Protein AF-A0A3S1ED03-F1 (afdb_monomer)

pLDDT: mean 85.27, std 11.17, range [55.75, 96.75]

Mean predicted aligned error: 7.35 Å

Radius of gyration: 18.47 Å; Cα contacts (8 Å, |Δi|>4): 57; chains: 1; bounding box: 36×37×52 Å

Secondary structure (DSSP, 8-state):
--HHHHHHHHHHHHHHHHHHHHHHHHHHHHHHHHHH---------STTSHHHHHHHHHHHHHHHHHHTT-GGGGGHHHHHHHHHHHHHHHHHHHSPPPPPPP-

Sequence (103 aa):
MSAITLIITIGSVLATAVFAAGYWRGVQNAINDFRQGETEEAPVPQDGHWGGIALAFALSIVSIAGIGYTPYFVYAGPFLVLVTTFGVGLAFFIEKKVPATKP

Foldseek 3Di:
DDPLVVCLVVLVVVLVVLLVVLVVQLVVQVVQVVVVPPPPPPPDDPPPCVVVVVVVVVLVVCLVVCCVVDVCSVSSVSVVCSVVSNVNSVVSVVDDGRDHDDD

Structure (mmCIF, N/CA/C/O backbone):
data_AF-A0A3S1ED03-F1
#
_entry.id   AF-A0A3S1ED03-F1
#
loop_
_atom_site.group_PDB
_atom_site.id
_atom_site.type_symbol
_atom_site.label_atom_id
_atom_site.label_alt_id
_atom_site.label_comp_id
_atom_site.label_asym_id
_atom_site.label_entity_id
_atom_site.label_seq_id
_atom_site.pdbx_PDB_ins_code
_atom_site.Cartn_x
_atom_site.Cartn_y
_atom_site.Cartn_z
_atom_site.occupancy
_atom_site.B_iso_or_equiv
_atom_site.auth_seq_id
_atom_site.auth_comp_id
_atom_site.auth_asym_id
_atom_site.auth_atom_id
_atom_site.pdbx_PDB_model_num
ATOM 1 N N . MET A 1 1 ? 9.913 17.177 -13.021 1.00 61.94 1 MET A N 1
ATOM 2 C CA . MET A 1 1 ? 9.449 15.920 -12.388 1.00 61.94 1 MET A CA 1
ATOM 3 C C . MET A 1 1 ? 8.759 15.087 -13.458 1.00 61.94 1 MET A C 1
ATOM 5 O O . MET A 1 1 ? 7.994 15.665 -14.218 1.00 61.94 1 MET A O 1
ATOM 9 N N . SER A 1 2 ? 9.041 13.785 -13.568 1.00 87.62 2 SER A N 1
ATOM 10 C CA . SER A 1 2 ? 8.296 12.913 -14.493 1.00 87.62 2 SER A CA 1
ATOM 11 C C . SER A 1 2 ? 6.860 12.720 -13.992 1.00 87.62 2 SER A C 1
ATOM 13 O O . SER A 1 2 ? 6.638 12.696 -12.779 1.00 87.62 2 SER A O 1
ATOM 15 N N . ALA A 1 3 ? 5.897 12.551 -14.906 1.00 92.56 3 ALA A N 1
ATOM 16 C CA . ALA A 1 3 ? 4.504 12.263 -14.561 1.00 92.56 3 ALA A CA 1
ATOM 17 C C . ALA A 1 3 ? 4.384 11.020 -13.659 1.00 92.56 3 ALA A C 1
ATOM 19 O O . ALA A 1 3 ? 3.624 11.031 -12.696 1.00 92.56 3 ALA A O 1
ATOM 20 N N . ILE A 1 4 ? 5.207 9.991 -13.903 1.00 91.12 4 ILE A N 1
ATOM 21 C CA . ILE A 1 4 ? 5.246 8.764 -13.091 1.00 91.12 4 ILE A CA 1
ATOM 22 C C . ILE A 1 4 ? 5.664 9.080 -11.652 1.00 91.12 4 ILE A C 1
ATOM 24 O O . ILE A 1 4 ? 5.015 8.650 -10.704 1.00 91.12 4 ILE A O 1
ATOM 28 N N . THR A 1 5 ? 6.720 9.877 -11.476 1.00 90.44 5 THR A N 1
ATOM 29 C CA . THR A 1 5 ? 7.188 10.284 -10.146 1.00 90.44 5 THR A CA 1
ATOM 30 C C . THR A 1 5 ? 6.124 11.094 -9.414 1.00 90.44 5 THR A C 1
ATOM 32 O O . THR A 1 5 ? 5.901 10.859 -8.234 1.00 90.44 5 THR A O 1
ATOM 35 N N . LEU A 1 6 ? 5.435 12.007 -10.107 1.00 94.69 6 LEU A N 1
ATOM 36 C CA . LEU A 1 6 ? 4.359 12.806 -9.517 1.00 94.69 6 LEU A CA 1
ATOM 37 C C . LEU A 1 6 ? 3.195 11.931 -9.036 1.00 94.69 6 LEU A C 1
ATOM 39 O O . LEU A 1 6 ? 2.728 12.109 -7.913 1.00 94.69 6 LEU A O 1
ATOM 43 N N . ILE A 1 7 ? 2.773 10.965 -9.856 1.00 95.00 7 ILE A N 1
ATOM 44 C CA . ILE A 1 7 ? 1.725 10.000 -9.501 1.00 95.00 7 ILE A CA 1
ATOM 45 C C . ILE A 1 7 ? 2.140 9.188 -8.275 1.00 95.00 7 ILE A C 1
ATOM 47 O O . ILE A 1 7 ? 1.347 9.061 -7.346 1.00 95.00 7 ILE A O 1
ATOM 51 N N . ILE A 1 8 ? 3.378 8.684 -8.241 1.00 94.69 8 ILE A N 1
ATOM 52 C CA . ILE A 1 8 ? 3.883 7.927 -7.091 1.00 94.69 8 ILE A CA 1
ATOM 53 C C . ILE A 1 8 ? 3.879 8.804 -5.839 1.00 94.69 8 ILE A C 1
ATOM 55 O O . ILE A 1 8 ? 3.382 8.377 -4.807 1.00 94.69 8 ILE A O 1
ATOM 59 N N . THR A 1 9 ? 4.376 10.039 -5.916 1.00 94.88 9 THR A N 1
ATOM 60 C CA . THR A 1 9 ? 4.429 10.939 -4.758 1.00 94.88 9 THR A CA 1
ATOM 61 C C . THR A 1 9 ? 3.038 11.257 -4.213 1.00 94.88 9 THR A C 1
ATOM 63 O O . THR A 1 9 ? 2.803 11.093 -3.017 1.00 94.88 9 THR A O 1
ATOM 66 N N . ILE A 1 10 ? 2.104 11.680 -5.070 1.00 96.31 10 ILE A N 1
ATOM 67 C CA . ILE A 1 10 ? 0.730 11.998 -4.649 1.00 96.31 10 ILE A CA 1
ATOM 68 C C . ILE A 1 10 ? 0.037 10.737 -4.126 1.00 96.31 10 ILE A C 1
ATOM 70 O O . ILE A 1 10 ? -0.572 10.763 -3.056 1.00 96.31 10 ILE A O 1
ATOM 74 N N . GLY A 1 11 ? 0.179 9.622 -4.845 1.00 95.75 11 GLY A N 1
ATOM 75 C CA . GLY A 1 11 ? -0.344 8.323 -4.442 1.00 95.75 11 GLY A CA 1
ATOM 76 C C . GLY A 1 11 ? 0.170 7.899 -3.069 1.00 95.75 11 GLY A C 1
ATOM 77 O O . GLY A 1 11 ? -0.626 7.458 -2.248 1.00 95.75 11 GLY A O 1
ATOM 78 N N . SER A 1 12 ? 1.458 8.103 -2.775 1.00 94.56 12 SER A N 1
ATOM 79 C CA . SER A 1 12 ? 2.058 7.769 -1.476 1.00 94.56 12 SER A CA 1
ATOM 80 C C . SER A 1 12 ? 1.446 8.579 -0.349 1.00 94.56 12 SER A C 1
ATOM 82 O O . SER A 1 12 ? 1.135 8.018 0.700 1.00 94.56 12 SER A O 1
ATOM 84 N N . VAL A 1 13 ? 1.236 9.880 -0.559 1.00 96.75 13 VAL A N 1
ATOM 85 C CA . VAL A 1 13 ? 0.605 10.746 0.446 1.00 96.75 13 VAL A CA 1
ATOM 86 C C . VAL A 1 13 ? -0.824 10.279 0.727 1.00 96.75 13 VAL A C 1
ATOM 88 O O . VAL A 1 13 ? -1.194 10.109 1.888 1.00 96.75 13 VAL A O 1
ATOM 91 N N . LEU A 1 14 ? -1.606 10.003 -0.320 1.00 96.69 14 LEU A N 1
ATOM 92 C CA . LEU A 1 14 ? -2.991 9.542 -0.180 1.00 96.69 14 LEU A CA 1
ATOM 93 C C . LEU A 1 14 ? -3.081 8.153 0.463 1.00 96.69 14 LEU A C 1
ATOM 95 O O . LEU A 1 14 ? -3.853 7.962 1.401 1.00 96.69 14 LEU A O 1
ATOM 99 N N . ALA A 1 15 ? -2.275 7.195 0.003 1.00 95.38 15 ALA A N 1
ATOM 100 C CA . ALA A 1 15 ? -2.238 5.844 0.555 1.00 95.38 15 ALA A CA 1
ATOM 101 C C . ALA A 1 15 ? -1.820 5.858 2.029 1.00 95.38 15 ALA A C 1
ATOM 103 O O . ALA A 1 15 ? -2.452 5.193 2.846 1.00 95.38 15 ALA A O 1
ATOM 104 N N . THR A 1 16 ? -0.823 6.673 2.385 1.00 95.94 16 THR A N 1
ATOM 105 C CA . THR A 1 16 ? -0.394 6.850 3.780 1.00 95.94 16 THR A CA 1
ATOM 106 C C . THR A 1 16 ? -1.509 7.448 4.630 1.00 95.94 16 THR A C 1
ATOM 108 O O . THR A 1 16 ? -1.746 6.967 5.732 1.00 95.94 16 THR A O 1
ATOM 111 N N . ALA A 1 17 ? -2.229 8.457 4.132 1.00 96.62 17 ALA A N 1
ATOM 112 C CA . ALA A 1 17 ? -3.343 9.055 4.864 1.00 96.62 17 ALA A CA 1
ATOM 113 C C . ALA A 1 17 ? -4.471 8.040 5.120 1.00 96.62 17 ALA A C 1
ATOM 115 O O . ALA A 1 17 ? -4.967 7.941 6.243 1.00 96.62 17 ALA A O 1
ATOM 116 N N . VAL A 1 18 ? -4.836 7.248 4.106 1.00 96.31 18 VAL A N 1
ATOM 117 C CA . VAL A 1 18 ? -5.845 6.184 4.244 1.00 96.31 18 VAL A CA 1
ATOM 118 C C . VAL A 1 18 ? -5.376 5.106 5.211 1.00 96.31 18 VAL A C 1
ATOM 120 O O . VAL A 1 18 ? -6.135 4.714 6.094 1.00 96.31 18 VAL A O 1
ATOM 123 N N . PHE A 1 19 ? -4.125 4.665 5.095 1.00 95.00 19 PHE A N 1
ATOM 124 C CA . PHE A 1 19 ? -3.552 3.683 6.006 1.00 95.00 19 PHE A CA 1
ATOM 125 C C . PHE A 1 19 ? -3.522 4.191 7.447 1.00 95.00 19 PHE A C 1
ATOM 127 O O . PHE A 1 19 ? -3.983 3.491 8.340 1.00 95.00 19 PHE A O 1
ATOM 134 N N . ALA A 1 20 ? -3.056 5.417 7.683 1.00 96.44 20 ALA A N 1
ATOM 135 C CA . ALA A 1 20 ? -3.002 6.008 9.016 1.00 96.44 20 ALA A CA 1
ATOM 136 C C . ALA A 1 20 ? -4.400 6.138 9.641 1.00 96.44 20 ALA A C 1
ATOM 138 O O . ALA A 1 20 ? -4.589 5.790 10.806 1.00 96.44 20 ALA A O 1
ATOM 139 N N . ALA A 1 21 ? -5.392 6.59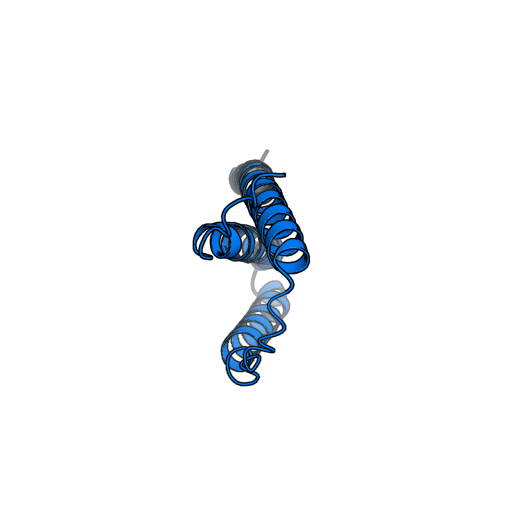0 8.869 1.00 95.44 21 ALA A N 1
ATOM 140 C CA . ALA A 1 21 ? -6.767 6.711 9.342 1.00 95.44 21 ALA A CA 1
ATOM 141 C C . ALA A 1 21 ? -7.419 5.340 9.607 1.00 95.44 21 ALA A C 1
ATOM 143 O O . ALA A 1 21 ? -8.115 5.173 10.611 1.00 95.44 21 ALA A O 1
ATOM 144 N N . GLY A 1 22 ? -7.165 4.355 8.741 1.00 93.69 22 GLY A N 1
ATOM 145 C CA . GLY A 1 22 ? -7.617 2.976 8.925 1.00 93.69 22 GLY A CA 1
ATOM 146 C C . GLY A 1 22 ? -6.987 2.342 10.160 1.00 93.69 22 GLY A C 1
ATOM 147 O O . GLY A 1 22 ? -7.698 1.852 11.031 1.00 93.69 22 GLY A O 1
ATOM 148 N N . TYR A 1 23 ? -5.666 2.450 10.297 1.00 93.19 23 TYR A N 1
ATOM 149 C CA . TYR A 1 23 ? -4.922 1.958 11.452 1.00 93.19 23 TYR A CA 1
ATOM 150 C C . TYR A 1 23 ? -5.417 2.590 12.755 1.00 93.19 23 TYR A C 1
ATOM 152 O O . TYR A 1 23 ? -5.666 1.884 13.727 1.00 93.19 23 TYR A O 1
ATOM 160 N N . TRP A 1 24 ? -5.650 3.905 12.770 1.00 94.31 24 TRP A N 1
ATOM 161 C CA . TRP A 1 24 ? -6.217 4.591 13.931 1.00 94.31 24 TRP A CA 1
ATOM 162 C C . TRP A 1 24 ? -7.581 4.018 14.337 1.00 94.31 24 TRP A C 1
ATOM 164 O O . TRP A 1 24 ? -7.812 3.735 15.513 1.00 94.31 24 TRP A O 1
ATOM 174 N N . ARG A 1 25 ? -8.475 3.793 13.367 1.00 91.69 25 ARG A N 1
ATOM 175 C CA . ARG A 1 25 ? -9.773 3.146 13.605 1.00 91.69 25 ARG A CA 1
ATOM 176 C C . ARG A 1 25 ? -9.609 1.710 14.119 1.00 91.69 25 ARG A C 1
ATOM 178 O O . ARG A 1 25 ? -10.296 1.346 15.069 1.00 91.69 25 ARG A O 1
ATOM 185 N N . GLY A 1 26 ? -8.713 0.923 13.525 1.00 89.56 26 GLY A N 1
ATOM 186 C CA . GLY A 1 26 ? -8.426 -0.451 13.949 1.00 89.56 26 GLY A CA 1
ATOM 187 C C . GLY A 1 26 ? -7.918 -0.515 15.391 1.00 89.56 26 GLY A C 1
ATOM 188 O O . GLY A 1 26 ? -8.419 -1.299 16.191 1.00 89.56 26 GLY A O 1
ATOM 189 N N . VAL A 1 27 ? -7.010 0.390 15.769 1.00 91.75 27 VAL A N 1
ATOM 190 C CA . VAL A 1 27 ? -6.521 0.523 17.152 1.00 91.75 27 VAL A CA 1
ATOM 191 C C . VAL A 1 27 ? -7.665 0.858 18.109 1.00 91.75 27 VAL A C 1
ATOM 193 O O . VAL A 1 27 ? -7.776 0.251 19.171 1.00 91.75 27 VAL A O 1
ATOM 196 N N . GLN A 1 28 ? -8.543 1.79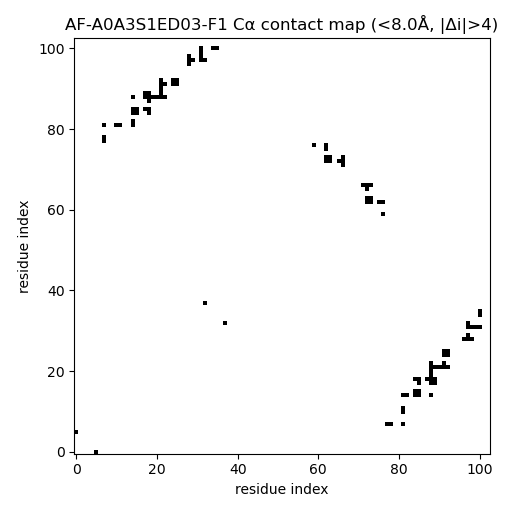8 17.746 1.00 91.31 28 GLN A N 1
ATOM 197 C CA . GLN A 1 28 ? -9.709 2.126 18.573 1.00 91.31 28 GLN A CA 1
ATOM 198 C C . GLN A 1 28 ? -10.658 0.935 18.743 1.00 91.31 28 GLN A C 1
ATOM 200 O O . GLN A 1 28 ? -11.140 0.705 19.852 1.00 91.31 28 GLN A O 1
ATOM 205 N N . ASN A 1 29 ? -10.909 0.178 17.672 1.00 88.94 29 ASN A N 1
ATOM 206 C CA . ASN A 1 29 ? -11.717 -1.038 17.727 1.00 88.94 29 ASN A CA 1
ATOM 207 C C . ASN A 1 29 ? -11.089 -2.067 18.675 1.00 88.94 29 ASN A C 1
ATOM 209 O O . ASN A 1 29 ? -11.773 -2.520 19.585 1.00 88.94 29 ASN A O 1
ATOM 213 N N . ALA A 1 30 ? -9.792 -2.355 18.531 1.00 86.38 30 ALA A N 1
ATOM 214 C CA . ALA A 1 30 ? -9.080 -3.311 19.380 1.00 86.38 30 ALA A CA 1
ATOM 215 C C . ALA A 1 30 ? -9.086 -2.904 20.865 1.00 86.38 30 ALA A C 1
ATOM 217 O O . ALA A 1 30 ? -9.255 -3.743 21.746 1.00 86.38 30 ALA A O 1
ATOM 218 N N . ILE A 1 31 ? -8.949 -1.605 21.164 1.00 88.56 31 ILE A N 1
ATOM 219 C CA . ILE A 1 31 ? -9.050 -1.097 22.542 1.00 88.56 31 ILE A CA 1
ATOM 220 C C . ILE A 1 31 ? -10.466 -1.288 23.099 1.00 88.56 31 ILE A C 1
ATOM 222 O O . ILE A 1 31 ? -10.616 -1.650 24.266 1.00 88.56 31 ILE A O 1
ATOM 226 N N . ASN A 1 32 ? -11.503 -1.008 22.304 1.00 87.44 32 ASN A N 1
ATOM 227 C CA . ASN A 1 32 ? -12.890 -1.176 22.741 1.00 87.44 32 ASN A CA 1
ATOM 228 C C . ASN A 1 32 ? -13.229 -2.651 22.972 1.00 87.44 32 ASN A C 1
ATOM 230 O O . ASN A 1 32 ? -13.869 -2.962 23.970 1.00 87.44 32 ASN A O 1
ATOM 234 N N . ASP A 1 33 ? -12.761 -3.525 22.088 1.00 83.94 33 ASP A N 1
ATOM 235 C CA . ASP A 1 33 ? -12.924 -4.975 22.175 1.00 83.94 33 ASP A CA 1
ATOM 236 C C . ASP A 1 33 ? -12.261 -5.529 23.447 1.00 83.94 33 ASP A C 1
ATOM 238 O O . ASP A 1 33 ? -12.913 -6.140 24.291 1.00 83.94 33 ASP A O 1
ATOM 242 N N . PHE A 1 34 ? -11.003 -5.145 23.699 1.00 82.88 34 PHE A N 1
ATOM 243 C CA . PHE A 1 34 ? -10.289 -5.501 24.931 1.00 82.88 34 PHE A CA 1
ATOM 244 C C . PHE A 1 34 ? -11.022 -5.048 26.206 1.00 82.88 34 PHE A C 1
ATOM 246 O O . PHE A 1 34 ? -10.998 -5.733 27.227 1.00 82.88 34 PHE A O 1
ATOM 253 N N . ARG A 1 35 ? -11.690 -3.888 26.168 1.00 84.38 35 ARG A N 1
ATOM 254 C CA . ARG A 1 35 ? -12.477 -3.367 27.300 1.00 84.38 35 ARG A CA 1
ATOM 255 C C . ARG A 1 35 ? -13.805 -4.090 27.505 1.00 84.38 35 ARG A C 1
ATOM 257 O O . ARG A 1 35 ? -14.344 -4.004 28.605 1.00 84.38 35 ARG A O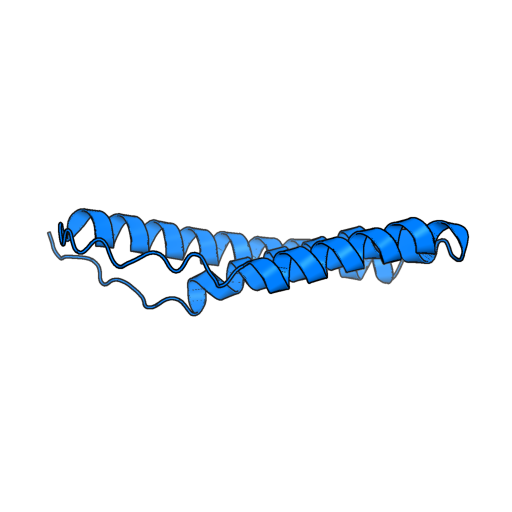 1
ATOM 264 N N . GLN A 1 36 ? -14.353 -4.731 26.477 1.00 76.88 36 GLN A N 1
ATOM 265 C CA . GLN A 1 36 ? -15.616 -5.466 26.575 1.00 76.88 36 GLN A CA 1
ATOM 266 C C . GLN A 1 36 ? -15.440 -6.818 27.272 1.00 76.88 36 GLN A C 1
ATOM 268 O O . GLN A 1 36 ? -16.415 -7.353 27.788 1.00 76.88 36 GLN A O 1
ATOM 273 N N . GLY A 1 37 ? -14.205 -7.322 27.386 1.00 61.88 37 GLY A N 1
ATOM 274 C CA . GLY A 1 37 ? -13.892 -8.509 28.185 1.00 61.88 37 GLY A CA 1
ATOM 275 C C . GLY A 1 37 ? -14.560 -9.793 27.684 1.00 61.88 37 GLY A C 1
ATOM 276 O O . GLY A 1 37 ? -14.533 -10.794 28.398 1.00 61.88 37 GLY A O 1
ATOM 277 N N . GLU A 1 38 ? -15.153 -9.774 26.486 1.00 61.31 38 GLU A N 1
ATOM 278 C CA . GLU A 1 38 ? -15.700 -10.960 25.840 1.00 61.31 38 GLU A CA 1
ATOM 279 C C . GLU A 1 38 ? -14.532 -11.811 25.339 1.00 61.31 38 GLU A C 1
ATOM 281 O O . GLU A 1 38 ? -13.952 -11.592 24.282 1.00 61.31 38 GLU A O 1
ATOM 286 N N . THR A 1 39 ? -14.158 -12.792 26.154 1.00 56.19 39 THR A N 1
ATOM 287 C CA . THR A 1 39 ? -13.234 -13.885 25.838 1.00 56.19 39 THR A CA 1
ATOM 288 C C . THR A 1 39 ? -13.860 -14.876 24.849 1.00 56.19 39 THR A C 1
ATOM 290 O O . THR A 1 39 ? -13.791 -16.088 25.041 1.00 56.19 39 THR A O 1
ATOM 293 N N . GLU A 1 40 ? -14.486 -14.402 23.773 1.00 55.75 40 GLU A N 1
ATOM 294 C CA . GLU A 1 40 ? -14.676 -15.264 22.611 1.00 55.75 40 GLU A CA 1
ATOM 295 C C . GLU A 1 40 ? -13.381 -15.209 21.803 1.00 55.75 40 GLU A C 1
ATOM 297 O O . GLU A 1 40 ? -13.170 -14.317 20.984 1.00 55.75 40 GLU A O 1
ATOM 302 N N . GLU A 1 41 ? -12.480 -16.168 22.050 1.00 60.56 41 GLU A N 1
ATOM 303 C CA . GLU A 1 41 ? -11.436 -16.517 21.084 1.00 60.56 41 GLU A CA 1
ATOM 304 C C . GLU A 1 41 ? -12.140 -16.984 19.804 1.00 60.56 41 GLU A C 1
ATOM 306 O O . GLU A 1 41 ? -12.373 -18.174 19.582 1.00 60.56 41 GLU A O 1
ATOM 311 N N . ALA A 1 42 ? -12.551 -16.028 18.972 1.00 61.50 42 ALA A N 1
ATOM 312 C CA . ALA A 1 42 ? -13.061 -16.325 17.654 1.00 61.50 42 ALA A CA 1
ATOM 313 C C . ALA A 1 42 ? -11.954 -17.095 16.919 1.00 61.50 42 ALA A C 1
ATOM 315 O O . ALA A 1 42 ? -10.806 -16.635 16.900 1.00 61.50 42 ALA A O 1
ATOM 316 N N . PRO A 1 43 ? -12.249 -18.270 16.337 1.00 64.50 43 PRO A N 1
ATOM 317 C CA . PRO A 1 43 ? -11.239 -19.054 15.649 1.00 64.50 43 PRO A CA 1
ATOM 318 C C . PRO A 1 43 ? -10.614 -18.195 14.550 1.00 64.50 43 PRO A C 1
ATOM 320 O O . PRO A 1 43 ? -11.293 -17.799 13.602 1.00 64.50 43 PRO A O 1
ATOM 323 N N . VAL A 1 44 ? -9.324 -17.881 14.700 1.00 64.19 44 VAL A N 1
ATOM 324 C CA . VAL A 1 44 ? -8.572 -17.093 13.722 1.00 64.19 44 VAL A CA 1
ATOM 325 C C . VAL A 1 44 ? -8.460 -17.932 12.448 1.00 64.19 44 VAL A C 1
ATOM 327 O O . VAL A 1 44 ? -7.823 -18.989 12.485 1.00 64.19 44 VAL A O 1
ATOM 330 N N . PRO A 1 45 ? -9.059 -17.516 11.318 1.00 66.00 45 PRO A N 1
ATOM 331 C CA . PRO A 1 45 ? -8.997 -18.298 10.091 1.00 66.00 45 PRO A CA 1
ATOM 332 C C . PRO A 1 45 ? -7.547 -18.369 9.595 1.00 66.00 45 PRO A C 1
ATOM 334 O O . PRO A 1 45 ? -6.988 -17.371 9.149 1.00 66.00 45 PRO A O 1
ATOM 337 N N . GLN A 1 46 ? -6.924 -19.546 9.669 1.00 66.62 46 GLN A N 1
ATOM 338 C CA . GLN A 1 46 ? -5.541 -19.760 9.213 1.00 66.62 46 GLN A CA 1
ATOM 339 C C . GLN A 1 46 ? -5.432 -19.852 7.678 1.00 66.62 46 GLN A C 1
ATOM 341 O O . GLN A 1 46 ? -4.368 -19.618 7.106 1.00 66.62 46 GLN A O 1
ATOM 346 N N . ASP A 1 47 ? -6.540 -20.131 6.988 1.00 65.62 47 ASP A N 1
ATOM 347 C CA . ASP A 1 47 ? -6.500 -20.645 5.613 1.00 65.62 47 ASP A CA 1
ATOM 348 C C . ASP A 1 47 ? -6.656 -19.565 4.521 1.00 65.62 47 ASP A C 1
ATOM 350 O O . ASP A 1 47 ? -6.700 -19.869 3.330 1.00 65.62 47 ASP A O 1
ATOM 354 N N . GLY A 1 48 ? -6.713 -18.282 4.892 1.00 65.25 48 GLY A N 1
ATOM 355 C CA . GLY A 1 48 ? -7.080 -17.193 3.972 1.00 65.25 48 GLY A CA 1
ATOM 356 C C . GLY A 1 48 ? -5.932 -16.465 3.261 1.00 65.25 48 GLY A C 1
ATOM 357 O O . GLY A 1 48 ? -6.182 -15.691 2.336 1.00 65.25 48 GLY A O 1
ATOM 358 N N . HIS A 1 49 ? -4.675 -16.659 3.673 1.00 75.50 49 HIS A N 1
ATOM 359 C CA . HIS A 1 49 ? -3.585 -15.740 3.290 1.00 75.50 49 HIS A CA 1
ATOM 360 C C . HIS A 1 49 ? -2.665 -16.247 2.171 1.00 75.50 49 HIS A C 1
ATOM 362 O O . HIS A 1 49 ? -1.952 -15.454 1.550 1.00 75.50 49 HIS A O 1
ATOM 368 N N . TRP A 1 50 ? -2.708 -17.543 1.859 1.00 82.44 50 TRP A N 1
ATOM 369 C CA . TRP A 1 50 ? -1.810 -18.170 0.882 1.00 82.44 50 TRP A CA 1
ATOM 370 C C . TRP A 1 50 ? -1.935 -17.586 -0.526 1.00 82.44 50 TRP A C 1
ATOM 372 O O . TRP A 1 50 ? -0.922 -17.377 -1.191 1.00 82.44 50 TRP A O 1
ATOM 382 N N . GLY A 1 51 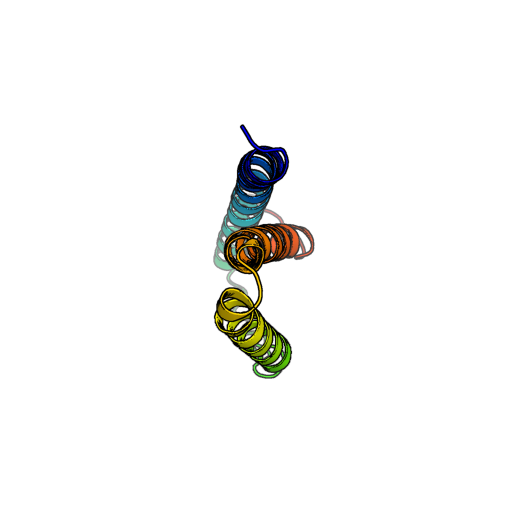? -3.155 -17.259 -0.963 1.00 84.62 51 GLY A N 1
ATOM 383 C CA . GLY A 1 51 ? -3.384 -16.656 -2.280 1.00 84.62 51 GLY A CA 1
ATOM 384 C C . GLY A 1 51 ? -2.719 -15.284 -2.424 1.00 84.62 51 GLY A C 1
ATOM 385 O O . GLY A 1 51 ? -2.070 -15.011 -3.433 1.00 84.62 51 GLY A O 1
ATOM 386 N N . GLY A 1 52 ? -2.813 -14.445 -1.386 1.00 82.62 52 GLY A N 1
ATOM 387 C CA . GLY A 1 52 ? -2.159 -13.135 -1.359 1.00 82.62 52 GLY A CA 1
ATOM 388 C C . GLY A 1 52 ? -0.634 -13.248 -1.357 1.00 82.62 52 GLY A C 1
ATOM 389 O O . GLY A 1 52 ? 0.034 -12.535 -2.105 1.00 82.62 52 GLY 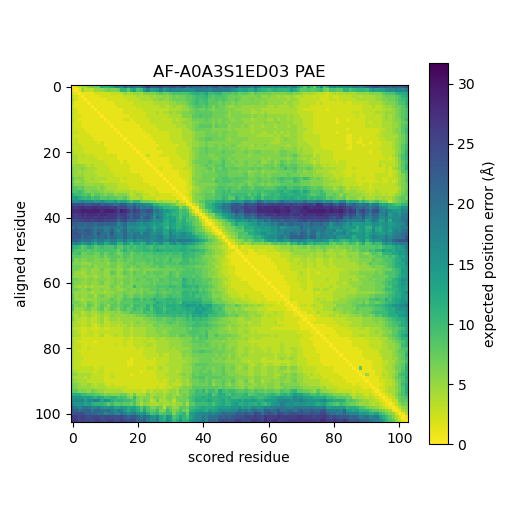A O 1
ATOM 390 N N . ILE A 1 53 ? -0.088 -14.189 -0.579 1.00 84.81 53 ILE A N 1
ATOM 391 C CA . ILE A 1 53 ? 1.357 -14.458 -0.526 1.00 84.81 53 ILE A CA 1
ATOM 392 C C . ILE A 1 53 ? 1.868 -14.942 -1.888 1.00 84.81 53 ILE A C 1
ATOM 394 O O . ILE A 1 53 ? 2.854 -14.407 -2.395 1.00 84.81 53 ILE A O 1
ATOM 398 N N . ALA A 1 54 ? 1.185 -15.907 -2.511 1.00 89.06 54 ALA A N 1
ATOM 399 C CA . ALA A 1 54 ? 1.562 -16.434 -3.821 1.00 89.06 54 ALA A CA 1
ATOM 400 C C . ALA A 1 54 ? 1.536 -15.346 -4.906 1.00 89.06 54 ALA A C 1
ATOM 402 O O . ALA A 1 54 ? 2.465 -15.252 -5.712 1.00 89.06 54 ALA A O 1
ATOM 403 N N . LEU A 1 55 ? 0.515 -14.480 -4.894 1.00 88.00 55 LEU A N 1
ATOM 404 C CA . LEU A 1 55 ? 0.415 -13.354 -5.821 1.00 88.00 55 LEU A CA 1
ATOM 405 C C . LEU A 1 55 ? 1.546 -12.338 -5.606 1.00 88.00 55 LEU A C 1
ATOM 407 O O . LEU A 1 55 ? 2.190 -11.930 -6.572 1.00 88.00 55 LEU A O 1
ATOM 411 N N . ALA A 1 56 ? 1.818 -11.949 -4.357 1.00 84.88 56 ALA A N 1
ATOM 412 C CA . ALA A 1 56 ? 2.897 -11.016 -4.033 1.00 84.88 56 ALA A CA 1
ATOM 413 C C . ALA A 1 56 ? 4.269 -11.569 -4.453 1.00 84.88 56 ALA A C 1
ATOM 415 O O . ALA A 1 56 ? 5.084 -10.847 -5.034 1.00 84.88 56 ALA A O 1
ATOM 416 N N . PHE A 1 57 ? 4.501 -12.863 -4.223 1.00 89.19 57 PHE A N 1
ATOM 417 C CA . PHE A 1 57 ? 5.715 -13.554 -4.647 1.00 89.19 57 PHE A CA 1
ATOM 418 C C . PHE A 1 57 ? 5.870 -13.559 -6.175 1.00 89.19 57 PHE A C 1
ATOM 420 O O . PHE A 1 57 ? 6.918 -13.164 -6.689 1.00 89.19 57 PHE A O 1
ATOM 427 N N . ALA A 1 58 ? 4.814 -13.922 -6.910 1.00 91.50 58 ALA A N 1
ATOM 428 C CA . ALA A 1 58 ? 4.824 -13.920 -8.372 1.00 91.50 58 ALA A CA 1
ATOM 429 C C . ALA A 1 58 ? 5.076 -12.516 -8.950 1.00 91.50 58 ALA A C 1
ATOM 431 O O . ALA A 1 58 ? 5.912 -12.350 -9.841 1.00 91.50 58 ALA A O 1
ATOM 432 N N . LEU A 1 59 ? 4.410 -11.491 -8.409 1.00 89.00 59 LEU A N 1
ATOM 433 C CA . LEU A 1 59 ? 4.599 -10.101 -8.834 1.00 89.00 59 LEU A CA 1
ATOM 434 C C . LEU A 1 59 ? 6.023 -9.599 -8.562 1.00 89.00 59 LEU A C 1
ATOM 436 O O . LEU A 1 59 ? 6.568 -8.858 -9.382 1.00 89.00 59 LEU A O 1
ATOM 440 N N . SER A 1 60 ? 6.645 -10.024 -7.458 1.00 86.94 60 SER A N 1
ATOM 441 C CA . SER A 1 60 ? 8.041 -9.699 -7.146 1.00 86.94 60 SER A CA 1
ATOM 442 C C . SER A 1 60 ? 9.004 -10.281 -8.186 1.00 86.94 60 SER A C 1
ATOM 444 O O . SER A 1 60 ? 9.822 -9.546 -8.743 1.00 86.94 60 SER A O 1
ATOM 446 N N . ILE A 1 61 ? 8.852 -11.567 -8.534 1.00 91.69 61 ILE A N 1
ATOM 447 C CA . ILE A 1 61 ? 9.675 -12.225 -9.565 1.00 91.69 61 ILE A CA 1
ATOM 448 C C . ILE A 1 61 ? 9.545 -11.499 -10.904 1.00 91.69 61 ILE A C 1
ATOM 450 O O . ILE A 1 61 ? 10.558 -11.151 -11.512 1.00 91.69 61 ILE A O 1
ATOM 454 N N . VAL A 1 62 ? 8.311 -11.237 -11.347 1.00 91.25 62 VAL A N 1
ATOM 455 C CA . VAL A 1 62 ? 8.049 -10.546 -12.619 1.00 91.25 62 VAL A CA 1
ATOM 456 C C . VAL A 1 62 ? 8.656 -9.144 -12.614 1.00 91.25 62 VAL A C 1
ATOM 458 O O . VAL A 1 62 ? 9.272 -8.744 -13.599 1.00 91.25 62 VAL A O 1
ATOM 461 N N . SER A 1 63 ? 8.538 -8.418 -11.500 1.00 89.31 63 SER A N 1
ATOM 462 C CA . SER A 1 63 ? 9.089 -7.067 -11.377 1.00 89.31 63 SER A CA 1
ATOM 463 C C . SER A 1 63 ? 10.611 -7.065 -11.473 1.00 89.31 63 SER A C 1
ATOM 465 O O . SER A 1 63 ? 11.167 -6.269 -12.220 1.00 89.31 63 SER A O 1
ATOM 467 N N . ILE A 1 64 ? 11.291 -7.973 -10.767 1.00 89.50 64 ILE A N 1
ATOM 468 C CA . ILE A 1 64 ? 12.759 -8.041 -10.756 1.00 89.50 64 ILE A CA 1
ATOM 469 C C . ILE A 1 64 ? 13.294 -8.531 -12.104 1.00 89.50 64 ILE A C 1
ATOM 471 O O . ILE A 1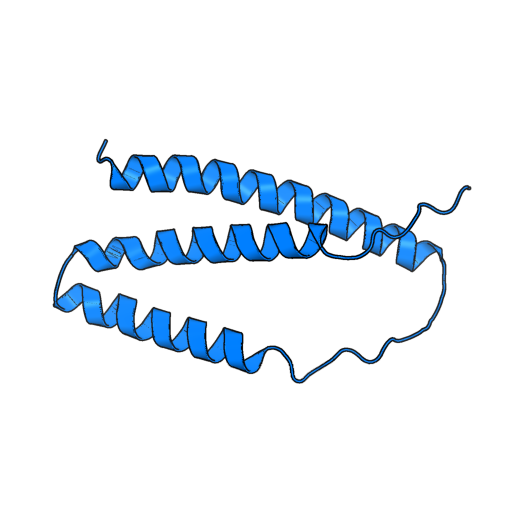 64 ? 14.169 -7.890 -12.685 1.00 89.50 64 ILE A O 1
ATOM 475 N N . ALA A 1 65 ? 12.754 -9.633 -12.634 1.00 91.31 65 ALA A N 1
ATOM 476 C CA . ALA A 1 65 ? 13.171 -10.168 -13.930 1.00 91.31 65 ALA A CA 1
ATOM 477 C C . ALA A 1 65 ? 12.896 -9.168 -15.066 1.00 91.31 65 ALA A C 1
ATOM 479 O O . ALA A 1 65 ? 13.709 -9.017 -15.979 1.00 91.31 65 ALA A O 1
ATOM 480 N N . GLY A 1 66 ? 11.780 -8.438 -14.978 1.00 90.81 66 GLY A N 1
ATOM 481 C CA . GLY A 1 66 ? 11.376 -7.415 -15.935 1.00 90.81 66 GLY A CA 1
ATOM 482 C C . GLY A 1 66 ? 12.372 -6.261 -16.079 1.00 90.81 66 GLY A C 1
ATOM 483 O O . GLY A 1 66 ? 12.496 -5.715 -17.176 1.00 90.81 66 GLY A O 1
ATOM 484 N N . ILE A 1 67 ? 13.140 -5.929 -15.030 1.00 90.62 67 ILE A N 1
ATOM 485 C CA . ILE A 1 67 ? 14.157 -4.859 -15.081 1.00 90.62 67 ILE A CA 1
ATOM 486 C C . ILE A 1 67 ? 15.200 -5.133 -16.173 1.00 90.62 67 ILE A C 1
ATOM 488 O O . ILE A 1 67 ? 15.644 -4.199 -16.838 1.00 90.62 67 ILE A O 1
ATOM 492 N N . GLY A 1 68 ? 15.547 -6.405 -16.407 1.00 88.25 68 GLY A N 1
ATOM 493 C CA . GLY A 1 68 ? 16.476 -6.801 -17.470 1.00 88.25 68 GLY A CA 1
ATOM 494 C C . GLY A 1 68 ? 15.938 -6.578 -18.890 1.00 88.25 68 GLY A C 1
ATOM 495 O O . GLY A 1 68 ? 16.727 -6.485 -19.826 1.00 88.25 68 GLY A O 1
ATOM 496 N N . TYR A 1 69 ? 14.616 -6.460 -19.055 1.00 92.56 69 TYR A N 1
ATOM 497 C CA . TYR A 1 69 ? 13.960 -6.224 -20.346 1.00 92.56 69 TYR A CA 1
ATOM 498 C C . TYR A 1 69 ? 13.632 -4.751 -20.579 1.00 92.56 69 TYR A C 1
ATOM 500 O O . TYR A 1 69 ? 13.743 -4.259 -21.701 1.00 92.56 69 TYR A O 1
ATOM 508 N N . THR A 1 70 ? 13.198 -4.034 -19.539 1.00 90.75 70 THR A N 1
ATOM 509 C CA . THR A 1 70 ? 12.912 -2.603 -19.643 1.00 90.75 70 THR A CA 1
ATOM 510 C C . THR A 1 70 ? 13.095 -1.878 -18.307 1.00 90.75 70 THR A C 1
ATOM 512 O O . THR A 1 70 ? 12.647 -2.371 -17.267 1.00 90.75 70 THR A O 1
ATOM 515 N N . PRO A 1 71 ? 13.687 -0.665 -18.308 1.00 86.88 71 PRO A N 1
ATOM 516 C CA . PRO A 1 71 ? 13.921 0.103 -17.085 1.00 86.88 71 PRO A CA 1
ATOM 517 C C . PRO A 1 71 ? 12.627 0.538 -16.379 1.00 86.88 71 PRO A C 1
ATOM 519 O O . PRO A 1 71 ? 12.662 0.878 -15.198 1.00 86.88 71 PRO A O 1
ATOM 522 N N . TYR A 1 72 ? 11.472 0.504 -17.056 1.00 89.25 72 TYR A N 1
ATOM 523 C CA . TYR A 1 72 ? 10.190 0.873 -16.449 1.00 89.25 72 TYR A CA 1
ATOM 524 C C . TYR A 1 72 ? 9.762 -0.056 -15.304 1.00 89.25 72 TYR A C 1
ATOM 526 O O . TYR A 1 72 ? 9.036 0.389 -14.413 1.00 89.25 72 TYR A O 1
ATOM 534 N N . PHE A 1 73 ? 10.240 -1.305 -15.264 1.00 90.19 73 PHE A N 1
ATOM 535 C CA . PHE A 1 73 ? 9.916 -2.236 -14.175 1.00 90.19 73 PHE A CA 1
ATOM 536 C C . PHE A 1 73 ? 10.442 -1.792 -12.806 1.00 90.19 73 PHE A C 1
ATOM 538 O O . PHE A 1 73 ? 9.898 -2.213 -11.787 1.00 90.19 73 PHE A O 1
ATOM 545 N N . VAL A 1 74 ? 11.412 -0.872 -12.751 1.00 88.50 74 VAL A N 1
ATOM 546 C CA . VAL A 1 74 ? 11.862 -0.260 -11.487 1.00 88.50 74 VAL A CA 1
ATOM 547 C C . VAL A 1 74 ? 10.703 0.432 -10.754 1.00 88.50 74 VAL A C 1
ATOM 549 O O . VAL A 1 74 ? 10.674 0.461 -9.525 1.00 88.50 74 VAL A O 1
ATOM 552 N N . TYR A 1 75 ? 9.705 0.941 -11.484 1.00 90.50 75 TYR A N 1
ATOM 553 C CA . TYR A 1 75 ? 8.533 1.586 -10.887 1.00 90.50 75 TYR A CA 1
ATOM 554 C C . TYR A 1 75 ? 7.481 0.599 -10.362 1.00 90.50 75 TYR A C 1
ATOM 556 O O . TYR A 1 75 ? 6.612 1.012 -9.594 1.00 90.50 75 TYR A O 1
ATOM 564 N N . ALA A 1 76 ? 7.561 -0.690 -10.712 1.00 90.19 76 ALA A N 1
ATOM 565 C CA . ALA A 1 76 ? 6.608 -1.696 -10.244 1.00 90.19 76 ALA A CA 1
ATOM 566 C C . ALA A 1 76 ? 6.628 -1.832 -8.714 1.00 90.19 76 ALA A C 1
ATOM 568 O O . ALA A 1 76 ? 5.570 -1.883 -8.096 1.00 90.19 76 ALA A O 1
ATOM 569 N N . GLY A 1 77 ? 7.813 -1.790 -8.091 1.00 87.00 77 GLY A N 1
ATOM 570 C CA . GLY A 1 77 ? 7.961 -1.826 -6.631 1.00 87.00 77 GLY A CA 1
ATOM 571 C C . GLY A 1 77 ? 7.167 -0.718 -5.922 1.00 87.00 77 GLY A C 1
ATOM 572 O O . GLY A 1 77 ? 6.284 -1.032 -5.124 1.00 87.00 77 GLY A O 1
ATOM 573 N N . PRO A 1 78 ? 7.410 0.569 -6.234 1.00 90.88 78 PRO A N 1
ATOM 574 C CA . PRO A 1 78 ? 6.616 1.674 -5.703 1.00 90.88 78 PRO A CA 1
ATOM 575 C C . PRO A 1 78 ? 5.104 1.509 -5.903 1.00 90.88 78 PRO A C 1
ATOM 577 O O . PRO A 1 78 ? 4.349 1.699 -4.954 1.00 90.88 78 PRO A O 1
ATOM 580 N N . PHE A 1 79 ? 4.643 1.112 -7.095 1.00 92.75 79 PHE A N 1
ATOM 581 C CA . PHE A 1 79 ? 3.209 0.897 -7.329 1.00 92.75 79 PHE A CA 1
ATOM 582 C C . PHE A 1 79 ? 2.636 -0.251 -6.490 1.00 92.75 79 PHE A C 1
ATOM 584 O O . PHE A 1 79 ? 1.537 -0.113 -5.955 1.00 92.75 79 PHE A O 1
ATOM 591 N N . LEU A 1 80 ? 3.378 -1.349 -6.319 1.00 89.56 80 LEU A N 1
ATOM 592 C CA . LEU A 1 80 ? 2.968 -2.449 -5.446 1.00 89.56 80 LEU A CA 1
ATOM 593 C C . LEU A 1 80 ? 2.813 -1.974 -3.999 1.00 89.56 80 LEU A C 1
ATOM 595 O O . LEU A 1 80 ? 1.796 -2.273 -3.380 1.00 89.56 80 LEU A O 1
ATOM 599 N N . VAL A 1 81 ? 3.761 -1.180 -3.489 1.00 90.56 81 VAL A N 1
ATOM 600 C CA . VAL A 1 81 ? 3.680 -0.584 -2.143 1.00 90.56 81 VAL A CA 1
ATOM 601 C C . VAL A 1 81 ? 2.444 0.305 -1.996 1.00 90.56 81 VAL A C 1
ATOM 603 O O . VAL A 1 81 ? 1.764 0.238 -0.974 1.00 90.56 81 VAL A O 1
ATOM 606 N N . LEU A 1 82 ? 2.116 1.117 -3.004 1.00 93.94 82 LEU A N 1
ATOM 607 C CA . LEU A 1 82 ? 0.918 1.962 -2.973 1.00 93.94 82 LEU A CA 1
ATOM 608 C C . LEU A 1 82 ? -0.364 1.138 -2.876 1.00 93.94 82 LEU A C 1
ATOM 610 O O . LEU A 1 82 ? -1.207 1.409 -2.020 1.00 93.94 82 LEU A O 1
ATOM 614 N N . VAL A 1 83 ? -0.498 0.130 -3.739 1.00 91.44 83 VAL A N 1
ATOM 615 C CA . VAL A 1 83 ? -1.694 -0.717 -3.800 1.00 91.44 83 VAL A CA 1
ATOM 616 C C . VAL A 1 83 ? -1.871 -1.499 -2.502 1.00 91.44 83 VAL A C 1
ATOM 618 O O . VAL A 1 83 ? -2.978 -1.539 -1.966 1.00 91.44 83 VAL A O 1
ATOM 621 N N . THR A 1 84 ? -0.797 -2.079 -1.958 1.00 89.94 84 THR A N 1
ATOM 622 C CA . THR A 1 84 ? -0.873 -2.835 -0.701 1.00 89.94 84 THR A CA 1
ATOM 623 C C . THR A 1 84 ? -1.173 -1.927 0.485 1.00 89.94 84 THR A C 1
ATOM 625 O O . THR A 1 84 ? -2.072 -2.236 1.263 1.00 89.94 84 THR A O 1
ATOM 628 N N . THR A 1 85 ? -0.501 -0.779 0.596 1.00 93.06 85 THR A N 1
ATOM 629 C CA . THR A 1 85 ? -0.733 0.189 1.684 1.00 93.06 85 THR A CA 1
ATOM 630 C C . THR A 1 85 ? -2.178 0.679 1.687 1.00 93.06 85 THR A C 1
ATOM 632 O O . THR A 1 85 ? -2.840 0.681 2.725 1.00 93.06 85 THR A O 1
ATOM 635 N N . PHE A 1 86 ? -2.696 1.045 0.513 1.00 94.25 86 PHE A N 1
ATOM 636 C CA . PHE A 1 86 ? -4.074 1.499 0.366 1.00 94.25 86 PHE A CA 1
ATOM 637 C C . PHE A 1 86 ? -5.083 0.379 0.652 1.00 94.25 86 PHE A C 1
ATOM 639 O O . PHE A 1 86 ? -6.043 0.598 1.389 1.00 94.25 86 PHE A O 1
ATOM 646 N N . GLY A 1 87 ? -4.853 -0.828 0.123 1.00 91.06 87 GLY A N 1
ATOM 647 C CA . GLY A 1 87 ? -5.724 -1.985 0.342 1.00 91.06 87 GLY A CA 1
ATOM 648 C C . GLY A 1 87 ? -5.810 -2.397 1.812 1.00 91.06 87 GLY A C 1
ATOM 649 O O . GLY A 1 87 ? -6.908 -2.587 2.332 1.00 91.06 87 GLY A O 1
ATOM 650 N N . VAL A 1 88 ? -4.670 -2.459 2.507 1.00 89.94 88 VAL A N 1
ATOM 651 C CA . VAL A 1 88 ? -4.629 -2.741 3.952 1.00 89.94 88 VAL A CA 1
ATOM 652 C C . VAL A 1 88 ? -5.305 -1.619 4.741 1.00 89.94 88 VAL A C 1
ATOM 654 O O . VAL A 1 88 ? -6.100 -1.895 5.635 1.00 89.94 88 VAL A O 1
ATOM 657 N N . GLY A 1 89 ? -5.056 -0.355 4.386 1.00 90.62 89 GLY A N 1
ATOM 658 C CA . GLY A 1 89 ? -5.730 0.783 5.011 1.00 90.62 89 GLY A CA 1
ATOM 659 C C . GLY A 1 89 ? -7.253 0.703 4.894 1.00 90.62 89 GLY A C 1
ATOM 660 O O . GLY A 1 89 ? -7.956 0.880 5.887 1.00 90.62 89 GLY A O 1
ATOM 661 N N . LEU A 1 90 ? -7.766 0.372 3.704 1.00 92.56 90 LEU A N 1
ATOM 662 C CA . LEU A 1 90 ? -9.196 0.174 3.461 1.00 92.56 90 LEU A CA 1
ATOM 663 C C . LEU A 1 90 ? -9.789 -1.009 4.233 1.00 92.56 90 LEU A C 1
ATOM 665 O O . LEU A 1 90 ? -10.942 -0.923 4.656 1.00 92.56 90 LEU A O 1
ATOM 669 N N . ALA A 1 91 ? -9.031 -2.087 4.448 1.00 88.62 91 ALA A N 1
ATOM 670 C CA . ALA A 1 91 ? -9.519 -3.257 5.178 1.00 88.62 91 ALA A CA 1
ATOM 671 C C . ALA A 1 91 ? -10.013 -2.891 6.593 1.00 88.62 91 ALA A C 1
ATOM 673 O O . ALA A 1 91 ? -11.101 -3.310 6.986 1.00 88.62 91 ALA A O 1
ATOM 674 N N . PHE A 1 92 ? -9.303 -2.004 7.300 1.00 88.25 92 PHE A N 1
ATOM 675 C CA . PHE A 1 92 ? -9.723 -1.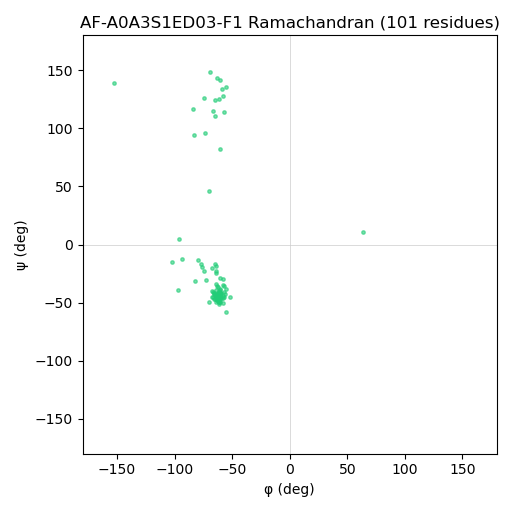494 8.616 1.00 88.25 92 PHE A CA 1
ATOM 676 C C . PHE A 1 92 ? -11.028 -0.676 8.590 1.00 88.25 92 PHE A C 1
ATOM 678 O O . PHE A 1 92 ? -11.713 -0.534 9.606 1.00 88.25 92 PHE A O 1
ATOM 685 N N 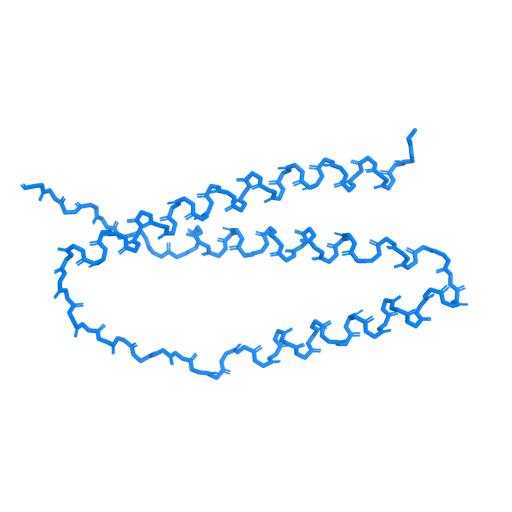. PHE A 1 93 ? -11.398 -0.104 7.441 1.00 88.81 93 PHE A N 1
ATOM 686 C CA . PHE A 1 93 ? -12.675 0.601 7.290 1.00 88.81 93 PHE A CA 1
ATOM 687 C C . PHE A 1 93 ? -13.843 -0.345 7.014 1.00 88.81 93 PHE A C 1
ATOM 689 O O . PHE A 1 93 ? -14.965 -0.045 7.430 1.00 88.81 93 PHE A O 1
ATOM 696 N N . ILE A 1 94 ? -13.582 -1.460 6.326 1.00 88.69 94 ILE A N 1
ATOM 697 C CA . ILE A 1 94 ? -14.571 -2.511 6.042 1.00 88.69 94 ILE A CA 1
ATOM 698 C C . ILE A 1 94 ? -14.877 -3.316 7.311 1.00 88.69 94 ILE A C 1
ATOM 700 O O . ILE A 1 94 ? -16.002 -3.781 7.496 1.00 88.69 94 ILE A O 1
ATOM 704 N N . GLU A 1 95 ? -13.900 -3.436 8.209 1.00 81.19 95 GLU A N 1
ATOM 705 C CA . GLU A 1 95 ? -14.079 -4.053 9.516 1.00 81.19 95 GLU A CA 1
ATOM 706 C C . GLU A 1 95 ? -15.224 -3.395 10.308 1.00 81.19 95 GLU A C 1
ATOM 708 O O . GLU A 1 95 ? -15.367 -2.161 10.364 1.00 81.19 95 GLU A O 1
ATOM 713 N N . LYS A 1 96 ? -16.061 -4.234 10.933 1.00 81.00 96 LYS A N 1
ATOM 714 C CA . LYS A 1 96 ? -17.186 -3.777 11.754 1.00 81.00 96 LYS A CA 1
ATOM 715 C C . LYS A 1 96 ? -16.664 -2.902 12.891 1.00 81.00 96 LYS A C 1
ATOM 717 O O . LYS A 1 96 ? -15.686 -3.220 13.555 1.00 81.00 96 LYS A O 1
ATOM 722 N N . LYS A 1 97 ? -17.317 -1.762 13.106 1.00 81.38 97 LYS A N 1
ATOM 723 C CA . LYS A 1 97 ? -16.932 -0.838 14.172 1.00 81.38 97 LYS A CA 1
ATOM 724 C C . LYS A 1 97 ? -17.358 -1.412 15.521 1.00 81.38 97 LYS A C 1
ATOM 726 O O . LYS A 1 97 ? -18.543 -1.686 15.699 1.00 81.38 97 LYS A O 1
ATOM 731 N N . VAL A 1 98 ? -16.421 -1.515 16.459 1.00 81.62 98 VAL A N 1
ATOM 732 C CA . VAL A 1 98 ? -16.722 -1.914 17.838 1.00 81.62 98 VAL A CA 1
ATOM 733 C C . VAL A 1 98 ? -17.162 -0.662 18.605 1.00 81.62 98 VAL A C 1
ATOM 735 O O . VAL A 1 98 ? -16.390 0.304 18.694 1.00 81.62 98 VAL A O 1
ATOM 738 N N . PRO A 1 99 ? -18.414 -0.597 19.095 1.00 78.00 99 PRO A N 1
ATOM 739 C CA . PRO A 1 99 ? -18.913 0.578 19.797 1.00 78.00 99 PRO A CA 1
ATOM 740 C C . PRO A 1 99 ? -18.113 0.817 21.080 1.00 78.00 99 PRO A C 1
ATOM 742 O O . PRO A 1 99 ? -17.722 -0.118 21.773 1.00 78.00 99 PRO A O 1
ATOM 745 N N . ALA A 1 100 ? -17.876 2.087 21.404 1.00 73.38 100 ALA A N 1
ATOM 746 C CA . ALA A 1 100 ? -17.256 2.439 22.671 1.00 73.38 100 ALA A CA 1
ATOM 747 C C . ALA A 1 100 ? -18.204 2.048 23.813 1.00 73.38 100 ALA A C 1
ATOM 749 O O . ALA A 1 100 ? -19.357 2.490 23.839 1.00 73.38 100 ALA A O 1
ATOM 750 N N . THR A 1 101 ? -17.720 1.242 24.755 1.00 62.34 101 THR A N 1
ATOM 751 C CA . THR A 1 101 ? -18.398 1.038 26.033 1.00 62.34 101 THR A CA 1
ATOM 752 C C . THR A 1 101 ? -18.459 2.384 26.754 1.00 62.34 101 THR A C 1
ATOM 754 O O . THR A 1 101 ? -17.447 3.076 26.891 1.00 62.34 101 THR A O 1
ATOM 757 N N . LYS A 1 102 ? -19.669 2.812 27.143 1.00 57.00 102 LYS A N 1
ATOM 758 C CA . LYS A 1 102 ? -19.816 3.964 28.042 1.00 57.00 102 LYS A CA 1
ATOM 759 C C . LYS A 1 102 ? -19.109 3.627 29.366 1.00 57.00 102 LYS A C 1
ATOM 761 O O . LYS A 1 102 ? -19.169 2.462 29.758 1.00 57.00 102 LYS A O 1
ATOM 766 N N . PRO A 1 103 ? -18.425 4.605 29.986 1.00 56.84 103 PRO A N 1
ATOM 767 C CA . PRO A 1 103 ? -17.788 4.410 31.284 1.00 56.84 103 PRO A CA 1
ATOM 768 C C . PRO A 1 103 ? -18.800 4.002 32.356 1.00 56.84 103 PRO A C 1
ATOM 770 O O . PRO A 1 103 ? -19.987 4.394 32.226 1.00 56.84 103 PRO A O 1
#

Solvent-accessible surface area (backbone atoms only — not comparable to full-atom values): 5873 Å² total; per-residue (Å²): 133,56,71,68,58,52,50,50,53,54,43,45,54,52,21,48,52,43,23,54,54,14,49,52,50,41,52,52,27,54,54,30,50,64,71,64,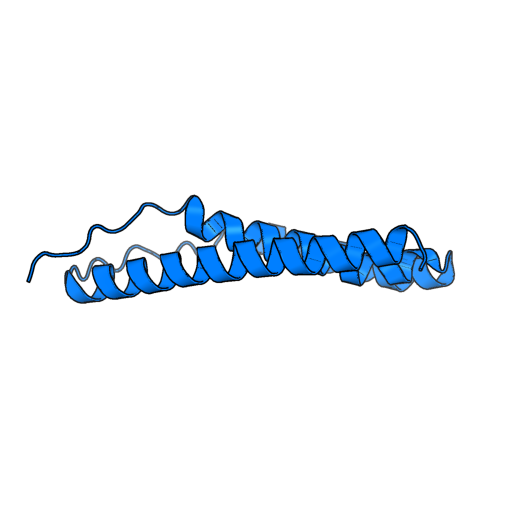67,71,83,70,81,66,80,76,80,81,83,75,54,61,66,59,51,53,49,54,52,52,53,48,52,53,32,61,60,35,39,82,78,38,76,71,31,67,53,45,59,62,52,50,52,37,54,50,42,32,52,56,12,50,48,41,65,72,46,83,83,50,69,75,75,77,132